Protein AF-A0A2R6DDJ4-F1 (afdb_monomer_lite)

Secondary structure (DSSP, 8-state):
----TTSEEEEEE-SHHHHHHHHHHHGGG--TT-EEEEEE-----SS----S-HHHHHHHHHHHHHHHHHHS-TTSEEEE--SS--SSPPPPP-------

pLDDT: mean 73.07, std 16.21, range [37.16, 94.06]

Structure (mmCIF, N/CA/C/O backbone):
data_AF-A0A2R6DDJ4-F1
#
_entry.id   AF-A0A2R6DDJ4-F1
#
loop_
_atom_site.group_PDB
_atom_site.id
_atom_site.type_symbol
_atom_site.label_atom_id
_atom_site.label_alt_id
_atom_site.label_comp_id
_atom_site.label_asym_id
_atom_site.label_entity_id
_atom_site.label_seq_id
_atom_site.pdbx_PDB_ins_code
_atom_site.Cartn_x
_atom_site.Cartn_y
_atom_site.Cartn_z
_atom_site.occupancy
_atom_site.B_iso_or_equiv
_atom_site.auth_seq_id
_atom_site.auth_comp_id
_atom_site.auth_asym_id
_atom_site.auth_atom_id
_atom_site.pdbx_PDB_model_num
ATOM 1 N N . MET A 1 1 ? -9.599 -14.022 21.447 1.00 46.72 1 MET A N 1
ATOM 2 C CA . MET A 1 1 ? -9.391 -13.008 20.399 1.00 46.72 1 MET A CA 1
ATOM 3 C C . MET A 1 1 ? -9.543 -13.712 19.074 1.00 46.72 1 MET A C 1
ATOM 5 O O . MET A 1 1 ? -8.878 -14.718 18.867 1.00 46.72 1 MET A O 1
ATOM 9 N N . ARG A 1 2 ? -10.519 -13.289 18.275 1.00 54.03 2 ARG A N 1
ATOM 10 C CA . ARG A 1 2 ? -10.657 -13.718 16.887 1.00 54.03 2 ARG A CA 1
ATOM 11 C C . ARG A 1 2 ? -9.916 -12.641 16.108 1.00 54.03 2 ARG A C 1
ATOM 13 O O . ARG A 1 2 ? -10.298 -11.489 16.234 1.00 54.03 2 ARG A O 1
ATOM 20 N N . THR A 1 3 ? -8.817 -13.004 15.470 1.00 58.38 3 THR A N 1
ATOM 21 C CA . THR A 1 3 ? -8.124 -12.128 14.526 1.00 58.38 3 THR A CA 1
ATOM 22 C C . THR A 1 3 ? -9.036 -12.039 13.311 1.00 58.38 3 THR A C 1
ATOM 24 O O . THR A 1 3 ? -9.408 -13.084 12.759 1.00 58.38 3 THR A O 1
ATOM 27 N N . ASP A 1 4 ? -9.491 -10.841 12.967 1.00 67.50 4 ASP A N 1
ATOM 28 C CA . ASP A 1 4 ? -10.254 -10.644 11.741 1.00 67.50 4 ASP A CA 1
ATOM 29 C C . ASP A 1 4 ? -9.323 -10.922 10.551 1.00 67.50 4 ASP A C 1
ATOM 31 O O . ASP A 1 4 ? -8.129 -10.628 10.591 1.00 67.50 4 ASP A O 1
ATOM 35 N N . LEU A 1 5 ? -9.830 -11.582 9.504 1.00 65.62 5 LEU A N 1
ATOM 36 C CA . LEU A 1 5 ? -8.987 -12.099 8.411 1.00 65.62 5 LEU A CA 1
ATOM 37 C C . LEU A 1 5 ? -8.193 -10.991 7.694 1.00 65.62 5 LEU A C 1
ATOM 39 O O . LEU A 1 5 ? -7.147 -11.270 7.114 1.00 65.62 5 LEU A O 1
ATOM 43 N N . PHE A 1 6 ? -8.688 -9.755 7.756 1.00 67.06 6 PHE A N 1
ATOM 44 C CA . PHE A 1 6 ? -8.109 -8.577 7.113 1.00 67.06 6 PHE A CA 1
ATOM 45 C C . PHE A 1 6 ? -7.448 -7.608 8.102 1.00 67.06 6 PHE A C 1
ATOM 47 O O . PHE A 1 6 ? -7.162 -6.471 7.746 1.00 67.06 6 PHE A O 1
ATOM 54 N N . GLU A 1 7 ? -7.157 -8.058 9.326 1.00 76.38 7 GLU A N 1
ATOM 55 C CA . GLU A 1 7 ? -6.382 -7.272 10.295 1.00 76.38 7 GLU A CA 1
ATOM 56 C C . GLU A 1 7 ? -4.966 -6.969 9.765 1.00 76.38 7 GLU A C 1
ATOM 58 O O . GLU A 1 7 ? -4.455 -5.867 9.948 1.00 76.38 7 GLU A O 1
ATOM 63 N N . THR A 1 8 ? -4.361 -7.916 9.034 1.00 84.25 8 THR A N 1
ATOM 64 C CA . THR A 1 8 ? -3.082 -7.724 8.335 1.00 84.25 8 THR A CA 1
ATOM 65 C C . THR A 1 8 ? -3.125 -8.340 6.939 1.00 84.25 8 THR A C 1
ATOM 67 O O . THR A 1 8 ? -3.299 -9.552 6.797 1.00 84.25 8 THR A O 1
ATOM 70 N N . VAL A 1 9 ? -2.923 -7.531 5.898 1.00 87.69 9 VAL A N 1
ATOM 71 C CA . VAL A 1 9 ? -3.010 -7.957 4.491 1.00 87.69 9 VAL A CA 1
ATOM 72 C C . VAL A 1 9 ? -1.676 -7.748 3.784 1.00 87.69 9 VAL A C 1
ATOM 74 O O . VAL A 1 9 ? -1.101 -6.666 3.838 1.00 87.69 9 VAL A O 1
ATOM 77 N N . VAL A 1 10 ? -1.184 -8.772 3.083 1.00 89.19 10 VAL A N 1
ATOM 78 C CA . VAL A 1 10 ? -0.010 -8.644 2.207 1.00 89.19 10 VAL A CA 1
ATOM 79 C C . VAL A 1 10 ? -0.474 -8.329 0.790 1.00 89.19 10 VAL A C 1
ATOM 81 O O . VAL A 1 10 ? -1.256 -9.091 0.223 1.00 89.19 10 VAL A O 1
ATOM 84 N N . VAL A 1 11 ? 0.027 -7.239 0.212 1.00 90.81 11 VAL A N 1
ATOM 85 C CA . VAL A 1 11 ? -0.373 -6.755 -1.113 1.00 90.81 11 VAL A CA 1
ATOM 86 C C . VAL A 1 11 ? 0.847 -6.696 -2.036 1.00 90.81 11 VAL A C 1
ATOM 88 O O . VAL A 1 11 ? 1.716 -5.839 -1.853 1.00 90.81 11 VAL A O 1
ATOM 91 N N . PRO A 1 12 ? 0.967 -7.620 -3.003 1.00 90.75 12 PRO A N 1
ATOM 92 C CA . PRO A 1 12 ? 1.985 -7.537 -4.038 1.00 90.75 12 PRO A CA 1
ATOM 93 C C . PRO A 1 12 ? 1.589 -6.510 -5.105 1.00 90.75 12 PRO A C 1
ATOM 95 O O . PRO A 1 12 ? 0.443 -6.507 -5.541 1.00 90.75 12 PRO A O 1
ATOM 98 N N . VAL A 1 13 ? 2.542 -5.686 -5.536 1.00 90.06 13 VAL A N 1
ATOM 99 C CA . VAL A 1 13 ? 2.388 -4.714 -6.630 1.00 90.06 13 VAL A CA 1
ATOM 100 C C . VAL A 1 13 ? 3.565 -4.826 -7.597 1.00 90.06 13 VAL A C 1
ATOM 102 O O . VAL A 1 13 ? 4.700 -5.039 -7.168 1.00 90.06 13 VAL A O 1
ATOM 105 N N . ALA A 1 14 ? 3.314 -4.735 -8.896 1.00 87.62 14 ALA A N 1
ATOM 106 C CA . ALA A 1 14 ? 4.329 -4.906 -9.934 1.00 87.62 14 ALA A CA 1
ATOM 107 C C . ALA A 1 14 ? 4.949 -3.587 -10.407 1.00 87.62 14 ALA A C 1
ATOM 109 O O . ALA A 1 14 ? 6.129 -3.543 -10.747 1.00 87.62 14 ALA A O 1
ATOM 110 N N . ASP A 1 15 ? 4.150 -2.527 -10.451 1.00 85.62 15 ASP A N 1
ATOM 111 C CA . ASP A 1 15 ? 4.515 -1.223 -10.995 1.00 85.62 15 ASP A CA 1
ATOM 112 C C . ASP A 1 15 ? 3.576 -0.127 -10.445 1.00 85.62 15 ASP A C 1
ATOM 114 O O . ASP A 1 15 ? 2.612 -0.448 -9.743 1.00 85.62 15 ASP A O 1
ATOM 118 N N . PRO A 1 16 ? 3.846 1.170 -10.692 1.00 87.12 16 PRO A N 1
ATOM 119 C CA . PRO A 1 16 ? 3.012 2.259 -10.182 1.00 87.12 16 PRO A CA 1
ATOM 120 C C . PRO A 1 16 ? 1.549 2.237 -10.650 1.00 87.12 16 PRO A C 1
ATOM 122 O O . PRO A 1 16 ? 0.669 2.665 -9.899 1.00 87.12 16 PRO A O 1
ATOM 125 N N . ASP A 1 17 ? 1.263 1.754 -11.861 1.00 88.44 17 ASP A N 1
ATOM 126 C CA . ASP A 1 17 ? -0.111 1.672 -12.361 1.00 88.44 17 ASP A CA 1
ATOM 127 C C . ASP A 1 17 ? -0.857 0.518 -11.677 1.00 88.44 17 ASP A C 1
ATOM 129 O O . ASP A 1 17 ? -1.946 0.726 -11.136 1.00 88.44 17 ASP A O 1
ATOM 133 N N . ASP A 1 18 ? -0.229 -0.657 -11.586 1.00 89.19 18 ASP A N 1
ATOM 134 C CA . ASP A 1 18 ? -0.736 -1.813 -10.836 1.00 89.19 18 ASP A CA 1
ATOM 135 C C . ASP A 1 18 ? -0.956 -1.482 -9.350 1.00 89.19 18 ASP A C 1
ATOM 137 O O . ASP A 1 18 ? -1.982 -1.834 -8.763 1.00 89.19 18 ASP A O 1
ATOM 141 N N . ALA A 1 19 ? -0.039 -0.725 -8.744 1.00 90.12 19 ALA A N 1
ATOM 142 C CA . ALA A 1 19 ? -0.166 -0.230 -7.379 1.00 90.12 19 ALA A CA 1
ATOM 143 C C . ALA A 1 19 ? -1.416 0.641 -7.189 1.00 90.12 19 ALA A C 1
ATOM 145 O O . ALA A 1 19 ? -2.171 0.443 -6.233 1.00 90.12 19 ALA A O 1
ATOM 146 N N . ARG A 1 20 ? -1.670 1.579 -8.107 1.00 91.69 20 ARG A N 1
ATOM 147 C CA . ARG A 1 20 ? -2.863 2.434 -8.069 1.00 91.69 20 ARG A CA 1
ATOM 148 C C . ARG A 1 20 ? -4.145 1.624 -8.238 1.00 91.69 20 ARG A C 1
ATOM 150 O O . ARG A 1 20 ? -5.102 1.835 -7.492 1.00 91.69 20 ARG A O 1
ATOM 157 N N . GLU A 1 21 ? -4.192 0.733 -9.224 1.00 94.06 21 GLU A N 1
ATOM 158 C CA . GLU A 1 21 ? -5.376 -0.095 -9.474 1.00 94.06 21 GLU A CA 1
ATOM 159 C C . GLU A 1 21 ? -5.668 -1.018 -8.289 1.00 94.06 21 GLU A C 1
ATOM 161 O O . GLU A 1 21 ? -6.812 -1.100 -7.831 1.00 94.06 21 GLU A O 1
ATOM 166 N N . THR A 1 22 ? -4.627 -1.635 -7.731 1.00 92.75 22 THR A N 1
ATOM 167 C CA . THR A 1 22 ? -4.739 -2.518 -6.571 1.00 92.75 22 THR A CA 1
ATOM 168 C C . THR A 1 22 ? -5.210 -1.761 -5.333 1.00 92.75 22 THR A C 1
ATOM 170 O O . THR A 1 22 ? -6.150 -2.219 -4.685 1.00 92.75 22 THR A O 1
ATOM 173 N N . ALA A 1 23 ? -4.635 -0.592 -5.021 1.00 90.94 23 ALA A N 1
ATOM 174 C CA . ALA A 1 23 ? -5.043 0.227 -3.873 1.00 90.94 23 ALA A CA 1
ATOM 175 C C . ALA A 1 23 ? -6.545 0.563 -3.908 1.00 90.94 23 ALA A C 1
ATOM 177 O O . ALA A 1 23 ? -7.254 0.374 -2.919 1.00 90.94 23 ALA A O 1
ATOM 178 N N . ARG A 1 24 ? -7.055 0.965 -5.078 1.00 91.00 24 ARG A N 1
ATOM 179 C CA . ARG A 1 24 ? -8.485 1.254 -5.281 1.00 91.00 24 ARG A CA 1
ATOM 180 C C . ARG A 1 24 ? -9.366 0.019 -5.151 1.00 91.00 24 ARG A C 1
ATOM 182 O O . ARG A 1 24 ? -10.484 0.105 -4.653 1.00 91.00 24 ARG A O 1
ATOM 189 N N . ALA A 1 25 ? -8.889 -1.130 -5.624 1.00 91.38 25 ALA A N 1
ATOM 190 C CA . ALA A 1 25 ? -9.647 -2.372 -5.557 1.00 91.38 25 ALA A CA 1
ATOM 191 C C . ALA A 1 25 ? -9.789 -2.887 -4.118 1.00 91.38 25 ALA A C 1
ATOM 193 O O . ALA A 1 25 ? -10.832 -3.445 -3.771 1.00 91.38 25 ALA A O 1
ATOM 194 N N . ILE A 1 26 ? -8.756 -2.709 -3.288 1.00 89.19 26 ILE A N 1
ATOM 195 C CA . ILE A 1 26 ? -8.758 -3.214 -1.912 1.00 89.19 26 ILE A CA 1
ATOM 196 C C . ILE A 1 26 ? -9.434 -2.269 -0.917 1.00 89.19 26 ILE A C 1
ATOM 198 O O . ILE A 1 26 ? -9.886 -2.751 0.115 1.00 89.19 26 ILE A O 1
ATOM 202 N N . GLU A 1 27 ? -9.544 -0.970 -1.223 1.00 85.88 27 GLU A N 1
ATOM 203 C CA . GLU A 1 27 ? -10.077 0.068 -0.321 1.00 85.88 27 GLU A CA 1
ATOM 204 C C . GLU A 1 27 ? -11.404 -0.337 0.340 1.00 85.88 27 GLU A C 1
ATOM 206 O O . GLU A 1 27 ? -11.581 -0.175 1.543 1.00 85.88 27 GLU A O 1
ATOM 211 N N . VAL A 1 28 ? -12.316 -0.944 -0.425 1.00 86.38 28 VAL A N 1
ATOM 212 C CA . VAL A 1 28 ? -13.652 -1.350 0.052 1.00 86.38 28 VAL A CA 1
ATOM 213 C C . VAL A 1 28 ? -13.644 -2.495 1.072 1.00 86.38 28 VAL A C 1
ATOM 215 O O . VAL A 1 28 ? -14.684 -2.791 1.658 1.00 86.38 28 VAL A O 1
ATOM 218 N N . TYR A 1 29 ? -12.505 -3.164 1.250 1.00 83.81 29 TYR A N 1
ATOM 219 C CA . TYR A 1 29 ? -12.323 -4.283 2.176 1.00 83.81 29 TYR A CA 1
ATOM 220 C C . TYR A 1 29 ? -11.489 -3.906 3.406 1.00 83.81 29 TYR A C 1
ATOM 222 O O . TYR A 1 29 ? -11.259 -4.764 4.256 1.00 83.81 29 TYR A O 1
ATOM 230 N N . LEU A 1 30 ? -11.006 -2.663 3.487 1.00 81.06 30 LEU A N 1
ATOM 231 C CA . LEU A 1 30 ? -10.186 -2.190 4.595 1.00 81.06 30 LEU A CA 1
ATOM 232 C C . LEU A 1 30 ? -11.075 -1.569 5.672 1.00 81.06 30 LEU A C 1
ATOM 234 O O . LEU A 1 30 ? -11.786 -0.596 5.425 1.00 81.06 30 LEU A O 1
ATOM 238 N N . ASP A 1 31 ? -11.007 -2.130 6.875 1.00 78.81 31 ASP A N 1
ATOM 239 C CA . ASP A 1 31 ? -11.601 -1.537 8.070 1.00 78.81 31 ASP A CA 1
ATOM 240 C C . ASP A 1 31 ? -10.680 -0.457 8.668 1.00 78.81 31 ASP A C 1
ATOM 242 O O . ASP A 1 31 ? -9.469 -0.418 8.415 1.00 78.81 31 ASP A O 1
ATOM 246 N N . ASP A 1 32 ? -11.248 0.408 9.513 1.00 73.69 32 ASP A N 1
ATOM 247 C CA . ASP A 1 32 ? -10.480 1.381 10.294 1.00 73.69 32 ASP A CA 1
ATOM 248 C C . ASP A 1 32 ? -9.429 0.657 11.158 1.00 73.69 32 ASP A C 1
ATOM 250 O O . ASP A 1 32 ? -9.763 -0.069 12.097 1.00 73.69 32 ASP A O 1
ATOM 254 N N . GLY A 1 33 ? -8.145 0.873 10.853 1.00 74.38 33 GLY A N 1
ATOM 255 C CA . GLY A 1 33 ? -7.020 0.245 11.552 1.00 74.38 33 GLY A CA 1
ATOM 256 C C . GLY A 1 33 ? -6.438 -1.005 10.886 1.00 74.38 33 GLY A C 1
ATOM 257 O O . GLY A 1 33 ? -5.584 -1.646 11.498 1.00 74.38 33 GLY A O 1
ATOM 258 N N . ALA A 1 34 ? -6.846 -1.341 9.658 1.00 81.00 34 ALA A N 1
ATOM 259 C CA . ALA A 1 34 ? -6.207 -2.399 8.877 1.00 81.00 34 ALA A CA 1
ATOM 260 C C . ALA A 1 34 ? -4.704 -2.122 8.654 1.00 81.00 34 ALA A C 1
ATOM 262 O O . ALA A 1 34 ? -4.290 -0.994 8.354 1.00 81.00 34 ALA A O 1
ATOM 263 N N . GLU A 1 35 ? -3.883 -3.168 8.778 1.00 85.81 35 GLU A N 1
ATOM 264 C CA . GLU A 1 35 ? -2.447 -3.118 8.507 1.00 85.81 35 GLU A CA 1
ATOM 265 C C . GLU A 1 35 ? -2.139 -3.738 7.139 1.00 85.81 35 GLU A C 1
ATOM 267 O O . GLU A 1 35 ? -2.507 -4.877 6.852 1.00 85.81 35 GLU A O 1
ATOM 272 N N . ILE A 1 36 ? -1.431 -3.005 6.284 1.00 88.00 36 ILE A N 1
ATOM 273 C CA . ILE A 1 36 ? -1.011 -3.483 4.969 1.00 88.00 36 ILE A CA 1
ATOM 274 C C . ILE A 1 36 ? 0.498 -3.671 4.934 1.00 88.00 36 ILE A C 1
ATOM 276 O O . ILE A 1 36 ? 1.274 -2.785 5.286 1.00 88.00 36 ILE A O 1
ATOM 280 N N . ILE A 1 37 ? 0.909 -4.820 4.418 1.00 90.12 37 ILE A N 1
ATOM 281 C CA . ILE A 1 37 ? 2.286 -5.153 4.094 1.00 90.12 37 ILE A CA 1
ATOM 282 C C . ILE A 1 37 ? 2.420 -5.145 2.568 1.00 90.12 37 ILE A C 1
ATOM 284 O O . ILE A 1 37 ? 1.979 -6.079 1.900 1.00 90.12 37 ILE A O 1
ATOM 288 N N . VAL A 1 38 ? 3.013 -4.100 1.992 1.00 89.69 38 VAL A N 1
ATOM 289 C CA . VAL A 1 38 ? 3.148 -3.967 0.529 1.00 89.69 38 VAL A CA 1
ATOM 290 C C . VAL A 1 38 ? 4.474 -4.555 0.045 1.00 89.69 38 VAL A C 1
ATOM 292 O O . VAL A 1 38 ? 5.504 -4.373 0.691 1.00 89.69 38 VAL A O 1
ATOM 295 N N . THR A 1 39 ? 4.490 -5.275 -1.075 1.00 89.62 39 THR A N 1
ATOM 296 C CA . THR A 1 39 ? 5.726 -5.847 -1.634 1.00 89.62 39 THR A CA 1
ATOM 297 C C . THR A 1 39 ? 5.795 -5.681 -3.142 1.00 89.62 39 THR A C 1
ATOM 299 O O . THR A 1 39 ? 4.806 -5.875 -3.837 1.00 89.62 39 THR A O 1
ATOM 302 N N . HIS A 1 40 ? 6.968 -5.324 -3.653 1.00 86.25 40 HIS A N 1
ATOM 303 C CA . HIS A 1 40 ? 7.188 -5.191 -5.082 1.00 86.25 40 HIS A CA 1
ATOM 304 C C . HIS A 1 40 ? 7.545 -6.544 -5.701 1.00 86.25 40 HIS A C 1
ATOM 306 O O . HIS A 1 40 ? 8.527 -7.186 -5.309 1.00 86.25 40 HIS A O 1
ATOM 312 N N . VAL A 1 41 ? 6.771 -6.968 -6.695 1.00 86.94 41 VAL A N 1
ATOM 313 C CA . VAL A 1 41 ? 7.008 -8.198 -7.451 1.00 86.94 41 VAL A CA 1
ATOM 314 C C . VAL A 1 41 ? 7.504 -7.862 -8.848 1.00 86.94 41 VAL A C 1
ATOM 316 O O . VAL A 1 41 ? 7.001 -6.963 -9.499 1.00 86.94 41 VAL A O 1
ATOM 319 N N . VAL A 1 42 ? 8.496 -8.602 -9.337 1.00 80.12 42 VAL A N 1
ATOM 320 C CA . VAL A 1 42 ? 8.985 -8.429 -10.711 1.00 80.12 42 VAL A CA 1
ATOM 321 C C . VAL A 1 42 ? 8.282 -9.455 -11.599 1.00 80.12 42 VAL A C 1
ATOM 323 O O . VAL A 1 42 ? 8.498 -10.660 -11.391 1.00 80.12 42 VAL A O 1
ATOM 326 N N . PRO A 1 43 ? 7.450 -9.030 -12.569 1.00 69.25 43 PRO A N 1
ATOM 327 C CA . PRO A 1 43 ? 6.825 -9.941 -13.513 1.00 69.25 43 PRO A CA 1
ATOM 328 C C . PRO A 1 43 ? 7.899 -10.731 -14.251 1.00 69.25 43 PRO A C 1
ATOM 330 O O . PRO A 1 43 ? 8.897 -10.185 -14.722 1.00 69.25 43 PRO A O 1
ATOM 333 N N . LYS A 1 44 ? 7.708 -12.042 -14.371 1.00 70.06 44 LYS A N 1
ATOM 334 C CA . LYS A 1 44 ? 8.587 -12.844 -15.218 1.00 70.06 44 LYS A CA 1
ATOM 335 C C . LYS A 1 44 ? 8.261 -12.526 -16.676 1.00 70.06 44 LYS A C 1
ATOM 337 O O . LYS A 1 44 ? 7.179 -12.864 -17.142 1.00 70.06 44 LYS A O 1
ATOM 342 N N . GLY A 1 45 ? 9.195 -11.898 -17.389 1.00 59.69 45 GLY A N 1
ATOM 343 C CA . GLY A 1 45 ? 9.156 -11.843 -18.851 1.00 59.69 45 GLY A CA 1
ATOM 344 C C . GLY A 1 45 ? 9.278 -13.250 -19.447 1.00 59.69 45 GLY A C 1
ATOM 345 O O . GLY A 1 45 ? 9.810 -14.148 -18.791 1.00 59.69 45 GLY A O 1
ATOM 346 N N . GLU A 1 46 ? 8.790 -13.449 -20.674 1.00 58.84 46 GLU A N 1
ATOM 347 C CA . GLU A 1 46 ? 8.792 -14.724 -21.418 1.00 58.84 46 GLU A CA 1
ATOM 348 C C . GLU A 1 46 ? 10.215 -15.248 -21.739 1.00 58.84 46 GLU A C 1
ATOM 350 O O . GLU A 1 46 ? 10.626 -15.357 -22.890 1.00 58.84 46 GLU A O 1
ATOM 355 N N . GLY A 1 47 ? 11.010 -15.574 -20.718 1.00 56.28 47 GLY A N 1
ATOM 356 C CA . GLY A 1 47 ? 12.321 -16.212 -20.852 1.00 56.28 47 GLY A CA 1
ATOM 357 C C . GLY A 1 47 ? 13.505 -15.285 -21.155 1.00 56.28 47 GLY A C 1
ATOM 358 O O . GLY A 1 47 ? 14.617 -15.790 -21.312 1.00 56.28 47 GLY A O 1
ATOM 359 N N . ALA A 1 48 ? 13.319 -13.963 -21.211 1.00 58.06 48 ALA A N 1
ATOM 360 C CA . ALA A 1 48 ? 14.430 -13.018 -21.338 1.00 58.06 48 ALA A CA 1
ATOM 361 C C . ALA A 1 48 ? 15.155 -12.826 -19.988 1.00 58.06 48 ALA A C 1
ATOM 363 O O . ALA A 1 48 ? 14.489 -12.753 -18.948 1.00 58.06 48 ALA A O 1
ATOM 364 N N . PRO A 1 49 ? 16.501 -12.739 -19.969 1.00 54.41 49 PRO A N 1
ATOM 365 C CA . PRO A 1 49 ? 17.235 -12.292 -18.793 1.00 54.41 49 PRO A CA 1
ATOM 366 C C . PRO A 1 49 ? 16.699 -10.935 -18.348 1.00 54.41 49 PRO A C 1
ATOM 368 O O . PRO A 1 49 ? 16.445 -10.055 -19.163 1.00 54.41 49 PRO A O 1
ATOM 371 N N . ASP A 1 50 ? 16.504 -10.789 -17.049 1.00 60.38 50 ASP A N 1
ATOM 372 C CA . ASP A 1 50 ? 15.929 -9.589 -16.463 1.00 60.38 50 ASP A CA 1
ATOM 373 C C . ASP A 1 50 ? 16.972 -8.454 -16.546 1.00 60.38 50 ASP A C 1
ATOM 375 O O . ASP A 1 50 ? 17.919 -8.417 -15.758 1.00 60.38 50 ASP A O 1
ATOM 379 N N . GLU A 1 51 ? 16.859 -7.588 -17.561 1.00 59.50 51 GLU A N 1
ATOM 380 C CA . GLU A 1 51 ? 17.900 -6.605 -17.927 1.00 59.50 51 GLU A CA 1
ATOM 381 C C . GLU A 1 51 ? 17.958 -5.377 -17.001 1.00 59.50 51 GLU A C 1
ATOM 383 O O . GLU A 1 51 ? 18.900 -4.587 -17.080 1.00 59.50 51 GLU A O 1
ATOM 388 N N . ALA A 1 52 ? 16.987 -5.208 -16.098 1.00 60.62 52 ALA A N 1
ATOM 389 C CA . ALA A 1 52 ? 17.006 -4.121 -15.125 1.00 60.62 52 ALA A CA 1
ATOM 390 C C . ALA A 1 52 ? 18.041 -4.382 -14.015 1.00 60.62 52 ALA A C 1
ATOM 392 O O . ALA A 1 52 ? 18.071 -5.448 -13.392 1.00 60.62 52 ALA A O 1
ATOM 393 N N . SER A 1 53 ? 18.876 -3.384 -13.724 1.00 63.19 53 SER A N 1
ATOM 394 C CA . SER A 1 53 ? 19.783 -3.428 -12.573 1.00 63.19 53 SER A CA 1
ATOM 395 C C . SER A 1 53 ? 18.990 -3.409 -11.262 1.00 63.19 53 SER A C 1
ATOM 397 O O . SER A 1 53 ? 17.879 -2.884 -11.208 1.00 63.19 53 SER A O 1
ATOM 399 N N . VAL A 1 54 ? 19.564 -3.943 -10.179 1.00 67.44 54 VAL A N 1
ATOM 400 C CA . VAL A 1 54 ? 18.910 -3.973 -8.854 1.00 67.44 54 VAL A CA 1
ATOM 401 C C . VAL A 1 54 ? 18.502 -2.569 -8.391 1.00 67.44 54 VAL A C 1
ATOM 403 O O . VAL A 1 54 ? 17.358 -2.389 -7.995 1.00 67.44 54 VAL A O 1
ATOM 406 N N . GLU A 1 55 ? 19.370 -1.564 -8.544 1.00 62.88 55 GLU A N 1
ATOM 407 C CA . GLU A 1 55 ? 19.063 -0.167 -8.181 1.00 62.88 55 GLU A CA 1
ATOM 408 C C . GLU A 1 55 ? 17.878 0.415 -8.969 1.00 62.88 55 GLU A C 1
ATOM 410 O O . GLU A 1 55 ? 17.066 1.154 -8.421 1.00 62.88 55 GLU A O 1
ATOM 415 N N . GLN A 1 56 ? 17.733 0.052 -10.250 1.00 64.62 56 GLN A N 1
ATOM 416 C CA . GLN A 1 56 ? 16.595 0.499 -11.062 1.00 64.62 56 GLN A CA 1
ATOM 417 C C . GLN A 1 56 ? 15.287 -0.124 -10.564 1.00 64.62 56 GLN A C 1
ATOM 419 O O . GLN A 1 56 ? 14.254 0.538 -10.567 1.00 64.62 56 GLN A O 1
ATOM 424 N N . ARG A 1 57 ? 15.335 -1.376 -10.094 1.00 68.88 57 ARG A N 1
ATOM 425 C CA . ARG A 1 57 ? 14.174 -2.042 -9.491 1.00 68.88 57 ARG A CA 1
ATOM 426 C C . ARG A 1 57 ? 13.826 -1.472 -8.120 1.00 68.88 57 ARG A C 1
ATOM 428 O O . ARG A 1 57 ? 12.651 -1.386 -7.801 1.00 68.88 57 ARG A O 1
ATOM 435 N N . GLU A 1 58 ? 14.817 -1.087 -7.321 1.00 68.00 58 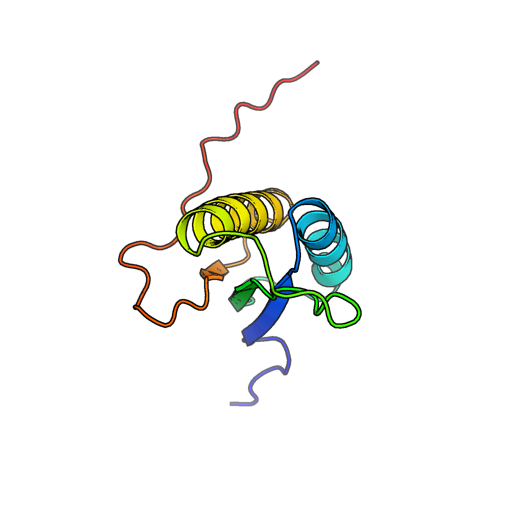GLU A N 1
ATOM 436 C CA . GLU A 1 58 ? 14.584 -0.459 -6.016 1.00 68.00 58 GLU A CA 1
ATOM 437 C C . GLU A 1 58 ? 13.915 0.912 -6.163 1.00 68.00 58 GLU A C 1
ATOM 439 O O . GLU A 1 58 ? 12.929 1.173 -5.478 1.00 68.00 58 GLU A O 1
ATOM 444 N N . GLY A 1 59 ? 14.377 1.746 -7.102 1.00 68.31 59 GLY A N 1
ATOM 445 C CA . GLY A 1 59 ? 13.734 3.034 -7.387 1.00 68.31 59 GLY A CA 1
ATOM 446 C C . GLY A 1 59 ? 12.305 2.882 -7.919 1.00 68.31 59 GLY A C 1
ATOM 447 O O . GLY A 1 59 ? 11.409 3.615 -7.512 1.00 68.31 59 GLY A O 1
ATOM 448 N N . PHE A 1 60 ? 12.073 1.885 -8.775 1.00 72.06 60 PHE A N 1
ATOM 449 C CA . PHE A 1 60 ? 10.740 1.591 -9.304 1.00 72.06 60 PHE A CA 1
ATOM 450 C C . PHE A 1 60 ? 9.791 1.025 -8.235 1.00 72.06 60 PHE A C 1
ATOM 452 O O . PHE A 1 60 ? 8.620 1.395 -8.180 1.00 72.06 60 PHE A O 1
ATOM 459 N N . ALA A 1 61 ? 10.309 0.193 -7.326 1.00 77.25 61 ALA A N 1
ATOM 460 C CA . ALA A 1 61 ? 9.565 -0.284 -6.167 1.00 77.25 61 ALA A CA 1
ATOM 461 C C . ALA A 1 61 ? 9.174 0.869 -5.234 1.00 77.25 61 ALA A C 1
ATOM 463 O O . ALA A 1 61 ? 8.045 0.905 -4.754 1.00 77.25 61 ALA A O 1
ATOM 464 N N . GLU A 1 62 ? 10.077 1.822 -4.994 1.00 80.12 62 GLU A N 1
ATOM 465 C CA . GLU A 1 62 ? 9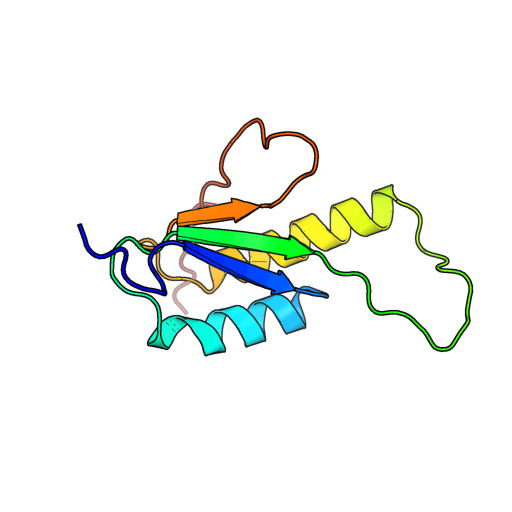.792 2.992 -4.161 1.00 80.12 62 GLU A CA 1
ATOM 466 C C . GLU A 1 62 ? 8.685 3.867 -4.766 1.00 80.12 62 GLU A C 1
ATOM 468 O O . GLU A 1 62 ? 7.761 4.255 -4.052 1.00 80.12 62 GLU A O 1
ATOM 473 N N . GLU A 1 63 ? 8.712 4.104 -6.081 1.00 83.69 63 GLU A N 1
ATOM 474 C CA . GLU A 1 63 ? 7.638 4.811 -6.789 1.00 83.69 63 GLU A CA 1
ATOM 475 C C . GLU A 1 63 ? 6.298 4.068 -6.683 1.00 83.69 63 GLU A C 1
ATOM 477 O O . GLU A 1 63 ? 5.283 4.673 -6.331 1.00 83.69 63 GLU A O 1
ATOM 482 N N . ALA A 1 64 ? 6.293 2.750 -6.906 1.00 84.56 64 ALA A N 1
ATOM 483 C CA . ALA A 1 64 ? 5.089 1.932 -6.778 1.00 84.56 64 ALA A CA 1
ATOM 484 C C . ALA A 1 64 ? 4.517 1.968 -5.350 1.00 84.56 64 ALA A C 1
ATOM 486 O O . ALA A 1 64 ? 3.308 2.110 -5.170 1.00 84.56 64 ALA A O 1
ATOM 487 N N . TYR A 1 65 ? 5.370 1.912 -4.321 1.00 86.31 65 TYR A N 1
ATOM 488 C CA . TYR A 1 65 ? 4.929 2.032 -2.931 1.00 86.31 65 TYR A CA 1
ATOM 489 C C . TYR A 1 65 ? 4.338 3.409 -2.623 1.00 86.31 65 TYR A C 1
ATO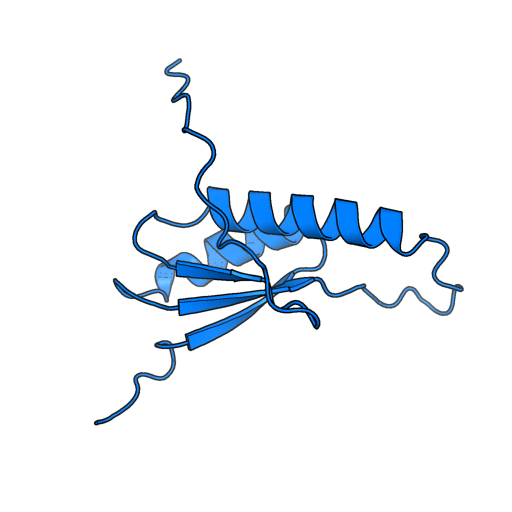M 491 O O . TYR A 1 65 ? 3.344 3.486 -1.902 1.00 86.31 65 TYR A O 1
ATOM 499 N N . GLN A 1 66 ? 4.929 4.491 -3.141 1.00 86.88 66 GLN A N 1
ATOM 500 C CA . GLN A 1 66 ? 4.398 5.846 -2.951 1.00 86.88 66 GLN A CA 1
ATOM 501 C C . GLN A 1 66 ? 3.019 5.988 -3.594 1.00 86.88 66 GLN A C 1
ATOM 503 O O . GLN A 1 66 ? 2.088 6.440 -2.934 1.00 86.88 66 GLN A O 1
ATOM 508 N N . VAL A 1 67 ? 2.858 5.523 -4.837 1.00 89.44 67 VAL A N 1
ATOM 509 C CA . VAL A 1 67 ? 1.560 5.560 -5.524 1.00 89.44 67 VAL A CA 1
ATOM 510 C C . VAL A 1 67 ? 0.516 4.717 -4.794 1.00 89.44 67 VAL A C 1
ATOM 512 O O . VAL A 1 67 ? -0.610 5.174 -4.614 1.00 89.44 67 VAL A O 1
ATOM 515 N N . PHE A 1 68 ? 0.887 3.525 -4.320 1.00 88.31 68 PHE A N 1
ATOM 516 C CA . PHE A 1 68 ? 0.001 2.687 -3.513 1.00 88.31 68 PHE A CA 1
ATOM 517 C C . PHE A 1 68 ? -0.470 3.410 -2.242 1.00 88.31 68 PHE A C 1
ATOM 519 O O . PHE A 1 68 ? -1.651 3.380 -1.905 1.00 88.31 68 PHE A O 1
ATOM 526 N N . TYR A 1 69 ? 0.453 4.075 -1.543 1.00 86.69 69 TYR A N 1
ATOM 527 C CA . TYR A 1 69 ? 0.159 4.801 -0.311 1.00 86.69 69 TYR A CA 1
ATOM 528 C C . TYR A 1 69 ?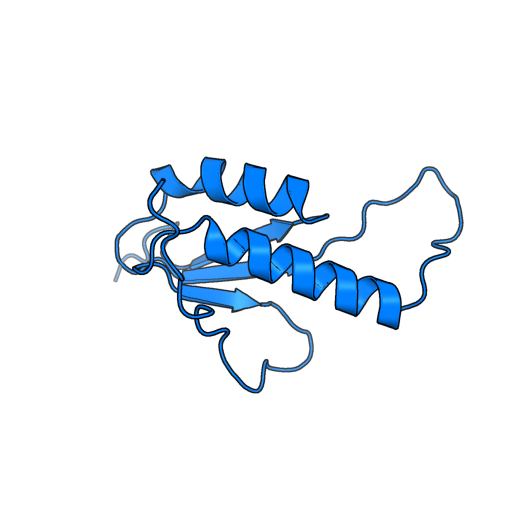 -0.734 6.028 -0.547 1.00 86.69 69 TYR A C 1
ATOM 530 O O . TYR A 1 69 ? -1.673 6.255 0.211 1.00 86.69 69 TYR A O 1
ATOM 538 N N . ASP A 1 70 ? -0.477 6.798 -1.607 1.00 88.31 70 ASP A N 1
ATOM 539 C CA . ASP A 1 70 ? -1.204 8.037 -1.912 1.00 88.31 70 ASP A CA 1
ATOM 540 C C . ASP A 1 70 ? -2.683 7.816 -2.269 1.00 88.31 70 ASP A C 1
ATOM 542 O O . ASP A 1 70 ? -3.505 8.726 -2.086 1.00 88.31 70 ASP A O 1
ATOM 546 N N . GLU A 1 71 ? -3.019 6.630 -2.781 1.00 89.50 71 GLU A N 1
ATOM 547 C CA . GLU A 1 71 ? -4.385 6.244 -3.149 1.00 89.50 71 GLU A CA 1
ATOM 548 C C . GLU A 1 71 ? -5.189 5.687 -1.960 1.00 89.50 71 GLU A C 1
ATOM 550 O O . GLU A 1 71 ? -6.413 5.619 -2.050 1.00 89.50 71 GLU A O 1
ATOM 555 N N . LEU A 1 72 ? -4.544 5.328 -0.842 1.00 85.88 72 LEU A N 1
ATOM 5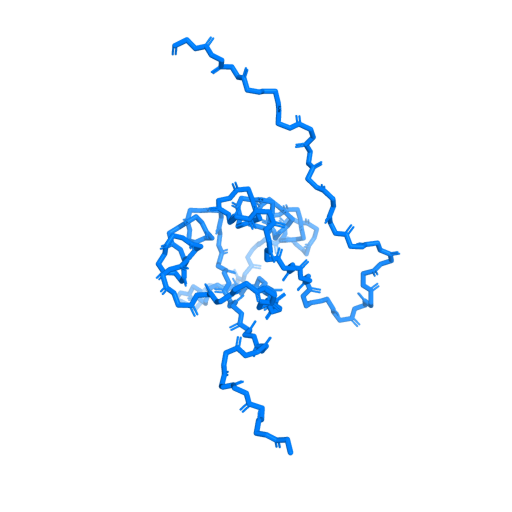56 C CA . LEU A 1 72 ? -5.220 4.799 0.346 1.00 85.88 72 LEU A CA 1
ATOM 557 C C . LEU A 1 72 ? -5.694 5.907 1.310 1.00 85.88 72 LEU A C 1
ATOM 559 O O . LEU A 1 72 ? -5.143 7.015 1.336 1.00 85.88 72 LEU A O 1
ATOM 563 N N . PRO A 1 73 ? -6.725 5.634 2.132 1.00 82.88 73 PRO A N 1
ATOM 564 C CA . PRO A 1 73 ? -7.153 6.548 3.185 1.00 82.88 73 PRO A CA 1
ATOM 565 C C . PRO A 1 73 ? -6.124 6.6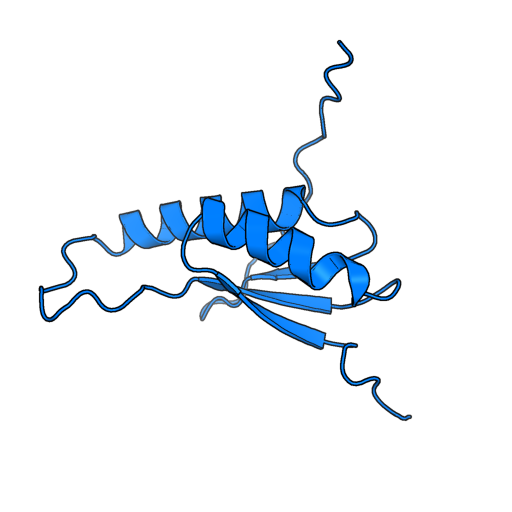25 4.326 1.00 82.88 73 PRO A C 1
ATOM 567 O O . PRO A 1 73 ? -5.496 5.633 4.688 1.00 82.88 73 PRO A O 1
ATOM 570 N N . ASP A 1 74 ? -6.019 7.795 4.971 1.00 78.06 74 ASP A N 1
ATOM 571 C CA . ASP A 1 74 ? -5.042 8.070 6.046 1.00 78.06 74 ASP A CA 1
ATOM 572 C C . ASP A 1 74 ? -5.192 7.162 7.291 1.00 78.06 74 ASP A C 1
ATOM 574 O O . ASP A 1 74 ? -4.301 7.112 8.139 1.00 78.06 74 ASP A O 1
ATOM 578 N N . ALA A 1 75 ? -6.326 6.466 7.432 1.00 78.06 75 ALA A N 1
ATOM 579 C CA . ALA A 1 75 ? -6.614 5.554 8.542 1.00 78.06 75 ALA A CA 1
ATOM 580 C C . ALA A 1 75 ? -5.918 4.184 8.417 1.00 78.06 75 ALA A C 1
ATOM 582 O O . ALA A 1 75 ? -5.944 3.398 9.365 1.00 78.06 75 ALA A O 1
ATOM 583 N N . VAL A 1 76 ? -5.302 3.897 7.266 1.00 81.00 76 VAL A N 1
ATOM 584 C CA . VAL A 1 76 ? -4.655 2.616 6.967 1.00 81.00 76 VAL A CA 1
ATOM 585 C C . VAL A 1 76 ? -3.144 2.735 7.144 1.00 81.00 76 VAL A C 1
ATOM 587 O O . VAL A 1 76 ? -2.501 3.660 6.642 1.00 81.00 76 VAL A O 1
ATOM 590 N N . SER A 1 77 ? -2.556 1.775 7.857 1.00 82.94 77 SER A N 1
ATOM 591 C CA . SER A 1 77 ? -1.104 1.691 8.021 1.00 82.94 77 SER A CA 1
ATOM 592 C C . SER A 1 77 ? -0.506 0.849 6.900 1.00 82.94 77 SER A C 1
ATOM 594 O O . SER A 1 77 ? -0.954 -0.271 6.674 1.00 82.94 77 SER A O 1
ATOM 596 N N . VAL A 1 78 ? 0.527 1.352 6.221 1.00 85.12 78 VAL A N 1
ATOM 597 C CA . VAL A 1 78 ? 1.221 0.621 5.150 1.00 85.12 78 VAL A CA 1
ATOM 598 C C . VAL A 1 78 ? 2.698 0.483 5.492 1.00 85.12 78 VAL A C 1
ATOM 600 O O . VAL A 1 78 ? 3.397 1.474 5.714 1.00 85.12 78 VAL A O 1
ATOM 603 N N . THR A 1 79 ? 3.186 -0.754 5.483 1.00 87.44 79 THR A N 1
ATOM 604 C CA . THR A 1 79 ? 4.585 -1.099 5.733 1.00 87.44 79 THR A CA 1
ATOM 605 C C . THR A 1 79 ? 5.157 -1.840 4.524 1.00 87.44 79 THR A C 1
ATOM 607 O O . THR A 1 79 ? 4.642 -2.896 4.158 1.00 87.44 79 THR A O 1
ATOM 610 N N . PRO A 1 80 ? 6.234 -1.352 3.889 1.00 83.50 80 PRO A N 1
ATOM 611 C CA . PRO A 1 80 ? 6.890 -2.101 2.825 1.00 83.50 80 PRO A CA 1
ATOM 612 C C . PRO A 1 80 ? 7.590 -3.350 3.381 1.00 83.50 80 PRO A C 1
ATOM 614 O O . PRO A 1 80 ? 8.377 -3.280 4.331 1.00 83.50 80 PRO A O 1
ATOM 617 N N . LEU A 1 81 ? 7.336 -4.500 2.755 1.00 77.69 81 LEU A N 1
ATOM 618 C CA . LEU A 1 81 ? 8.020 -5.760 3.016 1.00 77.69 81 LEU A CA 1
ATOM 619 C C . LEU A 1 81 ? 9.411 -5.706 2.394 1.00 77.69 81 LEU A C 1
ATOM 621 O O . LEU A 1 81 ? 9.627 -6.089 1.245 1.00 77.69 81 LEU A O 1
ATOM 625 N N . SER A 1 82 ? 10.366 -5.223 3.174 1.00 67.31 82 SER A N 1
ATOM 626 C CA . SER A 1 82 ? 11.770 -5.237 2.799 1.00 67.31 82 SER A CA 1
ATOM 627 C C . SER A 1 82 ? 12.497 -6.355 3.543 1.00 67.31 82 SER A C 1
ATOM 629 O O . SER A 1 82 ? 12.276 -6.571 4.736 1.00 67.31 82 SER A O 1
ATOM 631 N N . SER A 1 83 ? 13.413 -7.060 2.866 1.00 55.06 83 SER A N 1
ATOM 632 C CA . SER A 1 83 ? 14.285 -8.059 3.511 1.00 55.06 83 SER A CA 1
ATOM 633 C C . SER A 1 83 ? 15.211 -7.435 4.565 1.00 55.06 83 SER A C 1
ATOM 635 O O . SER A 1 83 ? 15.891 -8.138 5.312 1.00 55.06 83 SER A O 1
ATOM 637 N N . ARG A 1 84 ? 15.254 -6.101 4.613 1.00 47.44 84 ARG A N 1
ATOM 638 C CA . ARG A 1 84 ? 15.956 -5.271 5.579 1.00 47.44 84 ARG A CA 1
ATOM 639 C C . ARG A 1 84 ? 14.910 -4.359 6.214 1.00 47.44 84 ARG A C 1
ATOM 641 O O . ARG A 1 84 ? 14.276 -3.602 5.491 1.00 47.44 84 ARG A O 1
ATOM 648 N N . ALA A 1 85 ? 14.708 -4.455 7.531 1.00 40.62 85 ALA A N 1
ATOM 649 C CA . ALA A 1 85 ? 13.681 -3.684 8.238 1.00 40.62 85 ALA A CA 1
ATOM 650 C C . ALA A 1 85 ? 13.682 -2.214 7.772 1.00 40.62 85 ALA A C 1
ATOM 652 O O . ALA A 1 85 ? 14.756 -1.598 7.783 1.00 40.62 85 ALA A O 1
ATOM 653 N N . PRO A 1 86 ? 12.537 -1.655 7.333 1.00 41.84 86 PRO A N 1
ATOM 654 C CA . PRO A 1 86 ? 12.486 -0.252 6.965 1.00 41.84 86 PRO A CA 1
ATOM 655 C C . PRO A 1 86 ? 12.834 0.568 8.209 1.00 41.84 86 PRO A C 1
ATOM 657 O O . PRO A 1 86 ? 12.178 0.465 9.243 1.00 41.84 86 PRO A O 1
ATOM 660 N N . SER A 1 87 ? 13.902 1.364 8.130 1.00 40.28 87 SER A N 1
ATOM 661 C CA . SER A 1 87 ? 14.371 2.201 9.244 1.00 40.28 87 SER A CA 1
ATOM 662 C C . SER A 1 87 ? 13.341 3.258 9.661 1.00 40.28 87 SER A C 1
ATOM 664 O O . SER A 1 87 ? 13.453 3.827 10.745 1.00 40.28 87 SER A O 1
ATOM 666 N N . THR A 1 88 ? 12.353 3.523 8.798 1.00 46.12 88 THR A N 1
ATOM 667 C CA . THR A 1 88 ? 11.337 4.557 8.974 1.00 46.12 88 THR A CA 1
ATOM 668 C C . THR A 1 88 ? 10.055 4.144 8.236 1.00 46.12 88 THR A C 1
ATOM 670 O O . THR A 1 88 ? 10.143 3.821 7.050 1.00 46.12 88 THR A O 1
ATOM 673 N N . PRO A 1 89 ? 8.872 4.159 8.880 1.00 54.94 89 PRO A N 1
ATOM 674 C CA . PRO A 1 89 ? 7.602 4.024 8.172 1.00 54.94 89 PRO A CA 1
ATOM 675 C C . PRO A 1 89 ? 7.406 5.209 7.223 1.00 54.94 89 PRO A C 1
ATOM 677 O O . PRO A 1 89 ? 7.779 6.344 7.540 1.00 54.94 89 PRO A O 1
ATOM 680 N N . MET A 1 90 ? 6.829 4.943 6.054 1.00 57.38 90 MET A N 1
ATOM 681 C CA . MET A 1 90 ? 6.568 5.974 5.057 1.00 57.38 90 MET A CA 1
ATOM 682 C C . MET A 1 90 ? 5.553 6.967 5.629 1.00 57.38 90 MET A C 1
ATOM 684 O O . MET A 1 90 ? 4.520 6.575 6.166 1.00 57.38 90 MET A O 1
ATOM 688 N N . ARG A 1 91 ? 5.885 8.260 5.599 1.00 50.66 91 ARG A N 1
ATOM 689 C CA . ARG A 1 91 ? 4.988 9.334 6.041 1.00 50.66 91 ARG A CA 1
ATOM 690 C C . ARG A 1 91 ? 4.411 10.015 4.807 1.00 50.66 91 ARG A C 1
ATOM 692 O O . ARG A 1 91 ? 5.180 10.228 3.870 1.00 50.66 91 ARG A O 1
ATOM 699 N N . PRO A 1 92 ? 3.125 10.410 4.819 1.00 45.66 92 PRO A N 1
ATOM 700 C CA . PRO A 1 92 ? 2.527 11.097 3.687 1.00 45.66 92 PRO A CA 1
ATOM 701 C C . PRO A 1 92 ? 3.354 12.336 3.361 1.00 45.66 92 PRO A C 1
ATOM 703 O O . PRO A 1 92 ? 3.609 13.176 4.236 1.00 45.66 92 PRO A O 1
ATOM 706 N N . SER A 1 93 ? 3.762 12.456 2.099 1.00 52.84 93 SER A N 1
ATOM 707 C CA . SER A 1 93 ? 4.181 13.741 1.558 1.00 52.84 93 SER A CA 1
ATOM 708 C C . SER A 1 93 ? 3.002 14.684 1.731 1.00 52.84 93 SER A C 1
ATOM 710 O O . SER A 1 93 ? 1.891 14.384 1.305 1.00 52.84 93 SER A O 1
ATOM 712 N N . SER A 1 94 ? 3.220 15.795 2.430 1.00 49.56 94 SER A N 1
ATOM 713 C CA . SER A 1 94 ? 2.212 16.818 2.699 1.00 49.56 94 SER A CA 1
ATOM 714 C C . SER A 1 94 ? 1.390 17.106 1.439 1.00 49.56 94 SER A C 1
ATOM 716 O O . SER A 1 94 ? 1.885 17.790 0.539 1.00 49.56 94 SER A O 1
ATOM 718 N N . ARG A 1 95 ? 0.158 16.567 1.369 1.00 53.00 95 ARG A N 1
ATOM 719 C CA . ARG A 1 95 ? -0.787 16.780 0.267 1.00 53.00 95 ARG A CA 1
ATOM 720 C C . ARG A 1 95 ? -0.951 18.284 0.089 1.00 53.00 95 ARG A C 1
ATOM 722 O O . ARG A 1 95 ? -1.679 18.939 0.833 1.00 53.00 95 ARG A O 1
ATOM 729 N N . THR A 1 96 ? -0.283 18.856 -0.908 1.00 49.03 96 THR A N 1
ATOM 730 C CA . THR A 1 96 ? -0.673 20.168 -1.413 1.00 49.03 96 THR A CA 1
ATOM 731 C C . THR A 1 96 ? -1.918 19.905 -2.233 1.00 49.03 96 THR A C 1
ATOM 733 O O . THR A 1 96 ? -1.853 19.568 -3.411 1.00 49.03 96 THR A O 1
ATOM 736 N N . ARG A 1 97 ? -3.070 19.980 -1.565 1.00 46.78 97 ARG A N 1
ATOM 737 C CA . ARG A 1 97 ? -4.386 20.014 -2.191 1.00 46.78 97 ARG A CA 1
ATOM 738 C C . ARG A 1 97 ? -4.376 21.175 -3.189 1.00 46.78 97 ARG A C 1
ATOM 740 O O . ARG A 1 97 ? -4.587 22.322 -2.806 1.00 46.78 97 ARG A O 1
ATOM 747 N N . ARG A 1 98 ? -4.057 20.906 -4.459 1.00 43.94 98 ARG A N 1
ATOM 748 C CA . ARG A 1 98 ? -4.369 21.833 -5.546 1.00 43.94 98 ARG A CA 1
ATOM 749 C C . ARG A 1 98 ? -5.874 21.753 -5.738 1.00 43.94 98 ARG A C 1
ATOM 751 O O . ARG A 1 98 ? -6.381 20.861 -6.402 1.00 43.94 98 ARG A O 1
ATOM 758 N N . GLU A 1 99 ? -6.571 22.669 -5.080 1.00 42.41 99 GLU A N 1
ATOM 759 C CA . GLU A 1 99 ? -7.884 23.109 -5.528 1.00 42.41 99 GLU A CA 1
ATOM 760 C C . GLU A 1 99 ? -7.710 23.783 -6.897 1.00 42.41 99 GLU A C 1
ATOM 762 O O . GLU A 1 99 ? -6.975 24.769 -7.003 1.00 42.41 99 GLU A O 1
ATOM 767 N N . ALA A 1 100 ? -8.339 23.220 -7.930 1.00 37.16 100 ALA A N 1
ATOM 768 C CA . ALA A 1 100 ? -8.844 23.916 -9.117 1.00 37.16 100 ALA A CA 1
ATOM 769 C C . ALA A 1 100 ? -9.776 22.981 -9.896 1.00 37.16 100 ALA A C 1
ATOM 771 O O . ALA A 1 100 ? -9.307 21.887 -10.281 1.00 37.16 100 ALA A O 1
#

Radius of gyration: 15.04 Å; chains: 1; bounding box: 33×40×42 Å

Sequence (100 aa):
MRTDLFETVVVPVADPDDARETARAIEVYLDDGAEIIVTHVVPKGEGAPDEASVEQREGFAEEAYQVFYDELPDAVSVTPLSSRAPSTPMRPSSRTRREA

Foldseek 3Di:
DDDDPQLEEEAEAAFQVSLLVRLVVCQVVDDQNGEYAYEHDHDDDPPDDPPDDPVNSVVRRVNNQLSNVVNHDPRYFYAYPDPDHDPDGDDNDPPPPPDD